Protein AF-A0A0G2E8X7-F1 (afdb_monomer)

Solvent-accessible surface area (backbone atoms only — not comparable to full-atom values): 10748 Å² total; per-residue (Å²): 116,80,69,77,74,59,53,65,49,86,78,69,97,71,84,65,82,88,68,75,84,67,98,82,72,45,88,93,61,65,60,67,84,44,74,62,44,29,58,58,71,69,53,85,80,76,94,78,84,87,84,87,70,62,80,92,50,40,68,64,52,50,54,51,44,71,68,69,61,64,83,82,82,82,82,90,80,92,76,56,73,65,54,51,75,37,68,68,50,21,62,67,33,40,72,66,46,78,45,79,49,69,53,77,69,52,87,91,74,41,65,34,40,37,34,48,78,40,32,45,35,40,39,28,42,57,73,56,42,66,71,67,71,65,87,60,44,76,54,75,70,31,78,59,93,84,65,74,66,37,34,40,30,67,62,76,56,77,77,79,80,81,82,128

Sequence (164 aa):
MLDIVNESVPSPKCYFTHAMLGEHMSDKHPPTKKKPFNTILAQPFSHTADLMLPDEVYEVIRQELDVAAGKFHYARVYLSLGEIIDGDFFNHYIKTGNVLMISEGRRGIDNVFSLREGVLRLELDRATYEKCGLVGNPIPHGGRKHTKERFGMQPLFPHTSTAD

Organism: NCBI:txid420778

Nearest PDB structures (foldseek):
  2fm8-assembly1_A  TM=2.198E-01  e=1.365E+00  Salmonella enterica subsp. enterica serovar Typhimurium

Structure (mmCIF, N/CA/C/O backbone):
data_AF-A0A0G2E8X7-F1
#
_entry.id   AF-A0A0G2E8X7-F1
#
loop_
_atom_site.group_PDB
_atom_site.id
_atom_site.type_symbol
_atom_site.label_atom_id
_atom_site.label_alt_id
_atom_site.label_comp_id
_atom_site.label_asym_id
_atom_site.label_entity_id
_atom_site.label_seq_id
_atom_site.pdbx_PDB_ins_code
_atom_site.Cartn_x
_atom_site.Cartn_y
_atom_site.Cartn_z
_atom_site.occupancy
_atom_site.B_iso_or_equiv
_atom_site.auth_seq_id
_atom_site.auth_comp_id
_atom_site.auth_asym_id
_atom_site.auth_atom_id
_atom_site.pdbx_PDB_model_num
ATOM 1 N N . MET A 1 1 ? 7.957 7.387 20.188 1.00 36.66 1 MET A N 1
ATOM 2 C CA . MET A 1 1 ? 7.704 7.915 18.829 1.00 36.66 1 MET A CA 1
ATOM 3 C C . MET A 1 1 ? 7.228 6.721 18.010 1.00 36.66 1 MET A C 1
ATOM 5 O O . MET A 1 1 ? 7.748 5.645 18.256 1.00 36.66 1 MET A O 1
ATOM 9 N N . LEU A 1 2 ? 6.187 6.833 17.171 1.00 43.28 2 LEU A N 1
ATOM 10 C CA . LEU A 1 2 ? 5.922 5.757 16.203 1.00 43.28 2 LEU A CA 1
ATOM 11 C C . LEU A 1 2 ? 6.945 5.989 15.107 1.00 43.28 2 LEU A C 1
ATOM 13 O O . LEU A 1 2 ? 6.721 6.828 14.241 1.00 43.28 2 LEU A O 1
ATOM 17 N N . ASP A 1 3 ? 8.104 5.354 15.231 1.00 44.56 3 ASP A N 1
ATOM 18 C CA . ASP A 1 3 ? 9.197 5.481 14.271 1.00 44.56 3 ASP A CA 1
ATOM 19 C C . ASP A 1 3 ? 8.876 4.671 13.016 1.00 44.56 3 ASP A C 1
ATOM 21 O O . ASP A 1 3 ? 9.660 3.825 12.620 1.00 44.56 3 ASP A O 1
ATOM 25 N N . ILE A 1 4 ? 7.714 4.867 12.386 1.00 50.84 4 ILE A N 1
ATOM 26 C CA . ILE A 1 4 ? 7.430 4.186 11.122 1.00 50.84 4 ILE A CA 1
ATOM 27 C C . ILE A 1 4 ? 8.461 4.676 10.107 1.00 50.84 4 ILE A C 1
ATOM 29 O O . ILE A 1 4 ? 8.407 5.811 9.651 1.00 50.84 4 ILE A O 1
ATOM 33 N N . VAL A 1 5 ? 9.434 3.797 9.865 1.00 47.97 5 VAL A N 1
ATOM 34 C CA . VAL A 1 5 ? 10.571 3.891 8.951 1.00 47.97 5 VAL A CA 1
ATOM 35 C C . VAL A 1 5 ? 11.104 5.316 8.784 1.00 47.97 5 VAL A C 1
ATOM 37 O O . VAL A 1 5 ? 10.795 6.009 7.820 1.00 47.97 5 VAL A O 1
ATOM 40 N N . ASN A 1 6 ? 12.002 5.731 9.678 1.00 46.12 6 ASN A N 1
ATOM 41 C CA . ASN A 1 6 ? 13.020 6.684 9.258 1.00 46.12 6 ASN A CA 1
ATOM 42 C C . ASN A 1 6 ? 14.055 5.882 8.458 1.00 46.12 6 ASN A C 1
ATOM 44 O O . ASN A 1 6 ? 14.794 5.086 9.039 1.00 46.12 6 ASN A O 1
ATOM 48 N N . GLU A 1 7 ? 14.078 6.049 7.131 1.00 49.62 7 GLU A N 1
ATOM 49 C CA . GLU A 1 7 ? 14.966 5.293 6.231 1.00 49.62 7 GLU A CA 1
ATOM 50 C C . GLU A 1 7 ? 16.451 5.462 6.594 1.00 49.62 7 GLU A C 1
ATOM 52 O O . GLU A 1 7 ? 17.262 4.673 6.126 1.00 49.62 7 GLU A O 1
ATOM 57 N N . SER A 1 8 ? 16.791 6.431 7.463 1.00 46.72 8 SER A N 1
ATOM 58 C CA . SER A 1 8 ? 18.140 6.794 7.916 1.00 46.72 8 SER A CA 1
ATOM 59 C C . SER A 1 8 ? 18.770 5.933 9.038 1.00 46.72 8 SER A C 1
ATOM 61 O O . SER A 1 8 ? 19.961 6.090 9.302 1.00 46.72 8 SER A O 1
ATOM 63 N N . VAL A 1 9 ? 18.033 5.015 9.686 1.00 49.62 9 VAL A N 1
ATOM 64 C CA . VAL A 1 9 ? 18.478 4.272 10.897 1.00 49.62 9 VAL A CA 1
ATOM 65 C C . VAL A 1 9 ? 18.185 2.763 10.760 1.00 49.62 9 VAL A C 1
ATOM 67 O O . VAL A 1 9 ? 17.240 2.400 10.057 1.00 49.62 9 VAL A O 1
ATOM 70 N N . PRO A 1 10 ? 18.942 1.836 11.402 1.00 52.31 10 PRO A N 1
ATOM 71 C CA . PRO A 1 10 ? 18.571 0.421 11.432 1.00 52.31 10 PRO A CA 1
ATOM 72 C C . PRO A 1 10 ? 17.130 0.236 11.921 1.00 52.31 10 PRO A C 1
ATOM 74 O O . PRO A 1 10 ? 16.801 0.622 13.040 1.00 52.31 10 PRO A O 1
ATOM 77 N N . SER A 1 11 ? 16.278 -0.363 11.086 1.00 55.28 11 SER A N 1
ATOM 78 C CA . SER A 1 11 ? 14.872 -0.591 11.421 1.00 55.28 11 SER A CA 1
ATOM 79 C C . SER A 1 11 ? 14.763 -1.521 12.642 1.00 55.28 11 SER A C 1
ATOM 81 O O . SER A 1 11 ? 15.231 -2.666 12.558 1.00 55.28 11 SER A O 1
ATOM 83 N N . PRO A 1 12 ? 14.178 -1.089 13.774 1.00 62.09 12 PRO A N 1
ATOM 84 C CA . PRO A 1 12 ? 13.892 -1.990 14.882 1.00 62.09 12 PRO A CA 1
ATOM 85 C C . PRO A 1 12 ? 12.947 -3.106 14.424 1.00 62.09 12 PRO A C 1
ATOM 87 O O . PRO A 1 12 ? 12.140 -2.936 13.513 1.00 62.09 12 PRO A O 1
ATOM 90 N N . LYS A 1 13 ? 13.052 -4.273 15.068 1.00 66.88 13 LYS A N 1
ATOM 91 C CA . LYS A 1 13 ? 12.216 -5.443 14.744 1.00 66.88 13 LYS A CA 1
ATOM 92 C C . LYS A 1 13 ? 10.739 -5.236 15.096 1.00 66.88 13 LYS A C 1
ATOM 94 O O . LYS A 1 13 ? 9.892 -5.952 14.579 1.00 66.88 13 LYS A O 1
ATOM 99 N N . CYS A 1 14 ? 10.449 -4.297 15.995 1.00 71.44 14 CYS A N 1
ATOM 100 C CA . CYS A 1 14 ? 9.108 -3.975 16.455 1.00 71.44 14 CYS A CA 1
ATOM 101 C C . CYS A 1 14 ? 9.016 -2.474 16.742 1.00 71.44 14 CYS A C 1
ATOM 103 O O . CYS A 1 14 ? 9.893 -1.909 17.401 1.00 71.44 14 CYS A O 1
ATOM 105 N N . TYR A 1 15 ? 7.946 -1.853 16.256 1.00 74.62 15 TYR A N 1
ATOM 106 C CA . TYR A 1 15 ? 7.579 -0.484 16.584 1.00 74.62 15 TYR A CA 1
ATOM 107 C C . TYR A 1 15 ? 6.416 -0.527 17.564 1.00 74.62 15 TYR A C 1
ATOM 109 O O . TYR A 1 15 ? 5.385 -1.130 17.281 1.00 74.62 15 TYR A O 1
ATOM 117 N N . PHE A 1 16 ? 6.575 0.125 18.710 1.00 79.94 16 PHE A N 1
ATOM 118 C CA . PHE A 1 16 ? 5.544 0.179 19.736 1.00 79.94 16 PHE A CA 1
ATOM 119 C C . PHE A 1 16 ? 5.123 1.620 19.980 1.00 79.94 16 PHE A C 1
ATOM 121 O O . PHE A 1 16 ? 5.950 2.538 19.991 1.00 79.94 16 PHE A O 1
ATOM 128 N N . THR A 1 17 ? 3.836 1.839 20.234 1.00 75.62 17 THR A N 1
ATOM 129 C CA . THR A 1 17 ? 3.403 3.075 20.873 1.00 75.62 17 THR A CA 1
ATOM 130 C C . THR A 1 17 ? 2.209 2.884 21.759 1.00 75.62 17 THR A C 1
ATOM 132 O O . THR A 1 17 ? 1.230 2.237 21.417 1.00 75.62 17 THR A O 1
ATOM 135 N N . HIS A 1 18 ? 2.326 3.557 22.889 1.00 82.69 18 HIS A N 1
ATOM 136 C CA . HIS A 1 18 ? 1.289 3.741 23.863 1.00 82.69 18 HIS A CA 1
ATOM 137 C C . HIS A 1 18 ? 0.653 5.120 23.660 1.00 82.69 18 HIS A C 1
ATOM 139 O O . HIS A 1 18 ? 1.359 6.130 23.558 1.00 82.69 18 HIS A O 1
ATOM 145 N N . ALA A 1 19 ? -0.672 5.168 23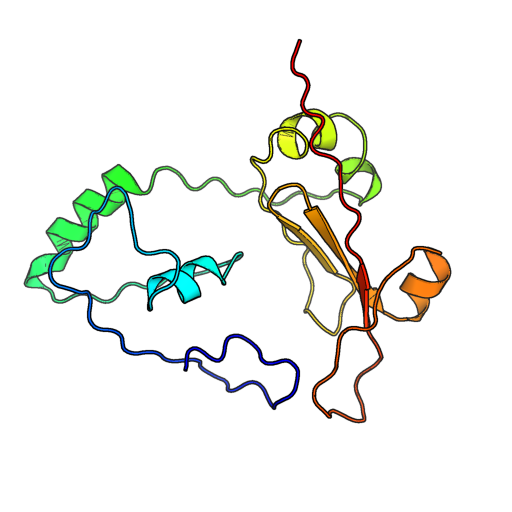.590 1.00 78.56 19 ALA A N 1
ATOM 146 C CA . ALA A 1 19 ? -1.434 6.404 23.513 1.00 78.56 19 ALA A CA 1
ATOM 147 C C . ALA A 1 19 ? -2.703 6.270 24.355 1.00 78.56 19 ALA A C 1
ATOM 149 O O . ALA A 1 19 ? -3.354 5.232 24.322 1.00 78.56 19 ALA A O 1
ATOM 150 N N . MET A 1 20 ? -3.051 7.337 25.074 1.00 78.69 20 MET A N 1
ATOM 151 C CA . MET A 1 20 ? -4.342 7.457 25.745 1.00 78.69 20 MET A CA 1
ATOM 152 C C . MET A 1 20 ? -5.311 8.186 24.816 1.00 78.69 20 MET A C 1
ATOM 154 O O . MET A 1 20 ? -4.973 9.240 24.266 1.00 78.69 20 MET A O 1
ATOM 158 N N . LEU A 1 21 ? -6.502 7.623 24.630 1.00 75.69 21 LEU A N 1
ATOM 159 C CA . LEU A 1 21 ? -7.595 8.302 23.940 1.00 75.69 21 LEU A CA 1
ATOM 160 C C . LEU A 1 21 ? -8.095 9.449 24.833 1.00 75.69 21 LEU A C 1
ATOM 162 O O . LEU A 1 21 ? -8.240 9.288 26.040 1.00 75.69 21 LEU A O 1
ATOM 166 N N . GLY A 1 22 ? -8.288 10.631 24.247 1.00 71.88 22 GLY A N 1
ATOM 167 C CA . GLY A 1 22 ? -8.824 11.788 24.969 1.00 71.88 22 GLY A CA 1
ATOM 168 C C . GLY A 1 22 ? -10.321 11.641 25.255 1.00 71.88 22 GLY A C 1
ATOM 169 O O . GLY A 1 22 ? -11.012 10.916 24.548 1.00 71.88 22 GLY A O 1
ATOM 170 N N . GLU A 1 23 ? -10.824 12.382 26.245 1.00 66.56 23 GLU A N 1
ATOM 171 C CA . GLU A 1 23 ? -12.205 12.269 26.756 1.00 66.56 23 GLU A CA 1
ATOM 172 C C . GLU A 1 23 ? -13.308 12.583 25.729 1.00 66.56 23 GLU A C 1
ATOM 174 O O . GLU A 1 23 ? -14.433 12.124 25.878 1.00 66.56 23 GLU A O 1
ATOM 179 N N . HIS A 1 24 ? -13.002 13.347 24.675 1.00 61.75 24 HIS A N 1
ATOM 180 C CA . HIS A 1 24 ? -13.981 13.808 23.683 1.00 61.75 24 HIS A CA 1
ATOM 181 C C . HIS A 1 24 ? -13.542 13.434 22.262 1.00 61.75 24 HIS A C 1
ATOM 183 O O . HIS A 1 24 ? -13.176 14.288 21.452 1.00 61.75 24 HIS A O 1
ATOM 189 N N . MET A 1 25 ? -13.533 12.135 21.970 1.00 65.44 25 MET A N 1
ATOM 190 C CA . MET A 1 25 ? -13.325 11.619 20.617 1.00 65.44 25 MET A CA 1
ATOM 191 C C . MET A 1 25 ? -14.682 11.518 19.916 1.00 65.44 25 MET A C 1
ATOM 193 O O . MET A 1 25 ? -15.558 10.782 20.357 1.00 65.44 25 MET A O 1
ATOM 197 N N . SER A 1 26 ? -14.862 12.269 18.830 1.00 68.25 26 SER A N 1
ATOM 198 C CA . SER A 1 26 ? -16.013 12.077 17.946 1.00 68.25 26 SER A CA 1
ATOM 199 C C . SER A 1 26 ? -15.717 10.916 17.006 1.00 68.25 26 SER A C 1
ATOM 201 O O . SER A 1 26 ? -14.777 11.003 16.217 1.00 68.25 26 SER A O 1
ATOM 203 N N . ASP A 1 27 ? -16.535 9.867 17.063 1.00 69.31 27 ASP A N 1
ATOM 204 C CA . ASP A 1 27 ? -16.464 8.716 16.151 1.00 69.31 27 ASP A CA 1
ATOM 205 C C . ASP A 1 27 ? -16.534 9.149 14.673 1.00 69.31 27 ASP A C 1
ATOM 207 O O . ASP A 1 27 ? -15.781 8.689 13.820 1.00 69.31 27 ASP A O 1
ATOM 211 N N . LYS A 1 28 ? -17.350 10.167 14.376 1.00 74.00 28 LYS A N 1
ATOM 212 C CA . LYS A 1 28 ? -17.526 10.687 13.010 1.00 74.00 28 LYS A CA 1
ATOM 213 C C . LYS A 1 28 ? -16.336 11.502 12.501 1.00 74.00 28 LYS A C 1
ATOM 215 O O . LYS A 1 28 ? -16.175 11.664 11.293 1.00 74.00 28 LYS A O 1
ATOM 220 N N . HIS A 1 29 ? -15.525 12.052 13.404 1.00 74.12 29 HIS A N 1
ATOM 221 C CA . HIS A 1 29 ? -14.413 12.942 13.069 1.00 74.12 29 HIS A CA 1
ATOM 222 C C . HIS A 1 29 ? -13.182 12.621 13.929 1.00 74.12 29 HIS A C 1
ATOM 224 O O . HIS A 1 29 ? -12.820 13.410 14.812 1.00 74.12 29 HIS A O 1
ATOM 230 N N . PRO A 1 30 ? -12.522 11.474 13.680 1.00 77.00 30 PRO A N 1
ATOM 231 C CA . PRO A 1 30 ? -11.328 11.100 14.418 1.00 77.00 30 PRO A CA 1
ATOM 232 C C . PRO A 1 30 ? -10.191 12.116 14.176 1.00 77.00 30 PRO A C 1
ATOM 234 O O . PRO A 1 30 ? -10.030 12.628 13.062 1.00 77.00 30 PRO A O 1
ATOM 237 N N . PRO A 1 31 ? -9.359 12.427 15.188 1.00 81.69 31 PRO A N 1
ATOM 238 C CA . PRO A 1 31 ? -8.254 13.371 15.035 1.00 81.69 31 PRO A CA 1
ATOM 239 C C . PRO A 1 31 ? -7.217 12.881 14.019 1.00 81.69 31 PRO A C 1
ATOM 241 O O . PRO A 1 31 ? -6.523 11.914 14.272 1.00 81.69 31 PRO A O 1
ATOM 244 N N . THR A 1 32 ? -6.985 13.586 12.916 1.00 82.56 32 THR A N 1
ATOM 245 C CA . THR A 1 32 ? -6.016 13.125 11.896 1.00 82.56 32 THR A CA 1
ATOM 246 C C . THR A 1 32 ? -4.553 13.397 12.249 1.00 82.56 32 THR A C 1
ATOM 248 O O . THR A 1 32 ? -3.652 12.734 11.747 1.00 82.56 32 THR A O 1
ATOM 251 N N . LYS A 1 33 ? -4.289 14.375 13.125 1.00 82.25 33 LYS A N 1
ATOM 252 C CA . LYS A 1 33 ? -2.924 14.843 13.442 1.00 82.25 33 LYS A CA 1
ATOM 253 C C . LYS A 1 33 ? -2.353 14.272 14.739 1.00 82.25 33 LYS A C 1
ATOM 255 O O . LYS A 1 33 ? -1.136 14.284 14.924 1.00 82.25 33 LYS A O 1
ATOM 260 N N . LYS A 1 34 ? -3.210 13.794 15.646 1.00 80.94 34 LYS A N 1
ATOM 261 C CA . LYS A 1 34 ? -2.809 13.309 16.975 1.00 80.94 34 LYS A CA 1
ATOM 262 C C . LYS A 1 34 ? -2.590 11.798 16.968 1.00 80.94 34 LYS A C 1
ATOM 264 O O . LYS A 1 34 ? -3.143 11.079 16.142 1.00 80.94 34 LYS A O 1
ATOM 269 N N . LYS A 1 35 ? -1.776 11.313 17.905 1.00 78.31 35 LYS A N 1
ATOM 270 C CA . LYS A 1 35 ? -1.617 9.874 18.143 1.00 78.31 35 LYS A CA 1
ATOM 271 C C . LYS A 1 35 ? -2.855 9.310 18.856 1.00 78.31 35 LYS A C 1
ATOM 273 O O . LYS A 1 35 ? -3.452 10.047 19.640 1.00 78.31 35 LYS A O 1
ATOM 278 N N . PRO A 1 36 ? -3.217 8.038 18.616 1.00 82.44 36 PRO A N 1
ATOM 279 C CA . PRO A 1 36 ? -2.564 7.087 17.700 1.00 82.44 36 PRO A CA 1
ATOM 280 C C . PRO A 1 36 ? -2.994 7.235 16.226 1.00 82.44 36 PRO A C 1
ATOM 282 O O . PRO A 1 36 ? -2.335 6.696 15.343 1.00 82.44 36 PRO A O 1
ATOM 285 N N . PHE A 1 37 ? -4.045 8.008 15.952 1.00 83.12 37 PHE A N 1
ATOM 286 C CA . PHE A 1 37 ? -4.693 8.117 14.642 1.00 83.12 37 PHE A CA 1
ATOM 287 C C . PHE A 1 37 ? -3.762 8.488 13.488 1.00 83.12 37 PHE A C 1
ATOM 289 O O . PHE A 1 37 ? -3.760 7.793 12.481 1.00 83.12 37 PHE A O 1
ATOM 296 N N . ASN A 1 38 ? -2.934 9.531 13.630 1.00 82.88 38 ASN A N 1
ATOM 297 C CA . ASN A 1 38 ? -2.008 9.938 12.562 1.00 82.88 38 ASN A CA 1
ATOM 298 C C . ASN A 1 38 ? -1.102 8.776 12.133 1.00 82.88 38 ASN A C 1
ATOM 300 O O . ASN A 1 38 ? -0.860 8.558 10.954 1.00 82.88 38 ASN A O 1
ATOM 304 N N . THR A 1 39 ? -0.644 7.967 13.086 1.00 81.56 39 THR A N 1
ATOM 305 C CA . THR A 1 39 ? 0.182 6.811 12.751 1.00 81.56 39 THR A CA 1
ATOM 306 C C . THR A 1 39 ? -0.597 5.750 11.999 1.00 81.56 39 THR A C 1
ATOM 308 O O . THR A 1 39 ? -0.098 5.256 10.995 1.00 81.56 39 THR A O 1
ATOM 311 N N . ILE A 1 40 ? -1.798 5.409 12.460 1.00 84.00 40 ILE A N 1
ATOM 312 C CA . ILE A 1 40 ? -2.633 4.424 11.769 1.00 84.00 40 ILE A CA 1
ATOM 313 C C . ILE A 1 40 ? -2.893 4.899 10.329 1.00 84.00 40 ILE A C 1
ATOM 315 O O . ILE A 1 40 ? -2.691 4.141 9.388 1.00 84.00 40 ILE A O 1
ATOM 319 N N . LEU A 1 41 ? -3.212 6.184 10.144 1.00 83.12 41 LEU A N 1
ATOM 320 C CA . LEU A 1 41 ? -3.418 6.808 8.829 1.00 83.12 41 LEU A CA 1
ATOM 321 C C . LEU A 1 41 ? -2.146 6.861 7.962 1.00 83.12 41 LEU A C 1
ATOM 323 O O . LEU A 1 41 ? -2.222 6.845 6.731 1.00 83.12 41 LEU A O 1
ATOM 327 N N . ALA A 1 42 ? -0.970 6.925 8.586 1.00 82.62 42 ALA A N 1
ATOM 328 C CA . ALA A 1 42 ? 0.315 6.899 7.896 1.00 82.62 42 ALA A CA 1
ATOM 329 C C . ALA A 1 42 ? 0.697 5.498 7.387 1.00 82.62 42 ALA A C 1
ATOM 331 O O . ALA A 1 42 ? 1.627 5.393 6.586 1.00 82.62 42 ALA A O 1
ATOM 332 N N . GLN A 1 43 ? -0.004 4.437 7.808 1.00 83.81 43 GLN A N 1
ATOM 333 C CA . GLN A 1 43 ? 0.216 3.066 7.352 1.00 83.81 43 GLN A CA 1
ATOM 334 C C . GLN A 1 43 ? -0.817 2.675 6.278 1.00 83.81 43 GLN A C 1
ATOM 336 O O . GLN A 1 43 ? -1.904 2.211 6.609 1.00 83.81 43 GLN A O 1
ATOM 341 N N . PRO A 1 44 ? -0.499 2.832 4.978 1.00 82.69 44 PRO A N 1
ATOM 342 C CA . PRO A 1 44 ? -1.460 2.567 3.909 1.00 82.69 44 PRO A CA 1
ATOM 343 C C . PRO A 1 44 ? -1.826 1.097 3.745 1.00 82.69 44 PRO A C 1
ATOM 345 O O . PRO A 1 44 ? -2.967 0.787 3.434 1.00 82.69 44 PRO A O 1
ATOM 348 N N . PHE A 1 45 ? -0.858 0.197 3.908 1.00 84.94 45 PHE A N 1
ATOM 349 C CA . PHE A 1 45 ? -1.037 -1.225 3.644 1.00 84.94 45 PHE A CA 1
ATOM 350 C C . PHE A 1 45 ? -0.813 -2.008 4.933 1.00 84.94 45 PHE A C 1
ATOM 352 O O . PHE A 1 45 ? 0.266 -1.940 5.523 1.00 84.94 45 PHE A O 1
ATOM 359 N N . SER A 1 46 ? -1.825 -2.773 5.334 1.00 83.94 46 SER A N 1
ATOM 360 C CA . SER A 1 46 ? -1.787 -3.667 6.491 1.00 83.94 46 SER A CA 1
ATOM 361 C C . SER A 1 46 ? -2.277 -5.037 6.050 1.00 83.94 46 SER A C 1
ATOM 363 O O . SER A 1 46 ? -3.370 -5.151 5.508 1.00 83.94 46 SER A O 1
ATOM 365 N N . HIS A 1 47 ? -1.460 -6.069 6.255 1.00 81.44 47 HIS A N 1
ATOM 366 C CA . HIS A 1 47 ? -1.856 -7.447 5.953 1.00 81.44 47 HIS A CA 1
ATOM 367 C C . HIS A 1 47 ? -2.639 -8.073 7.112 1.00 81.44 47 HIS A C 1
ATOM 369 O O . HIS A 1 47 ? -3.657 -8.721 6.900 1.00 81.44 47 HIS A O 1
ATOM 375 N N . THR A 1 48 ? -2.165 -7.860 8.340 1.00 83.62 48 THR A N 1
ATOM 376 C CA . THR A 1 48 ? -2.756 -8.420 9.558 1.00 83.62 48 THR A CA 1
ATOM 377 C C . THR A 1 48 ? -2.901 -7.314 10.592 1.00 83.62 48 THR A C 1
ATOM 379 O O . THR A 1 48 ? -1.993 -6.495 10.750 1.00 83.62 48 THR A O 1
ATOM 382 N N . ALA A 1 49 ? -4.034 -7.303 11.287 1.00 85.81 49 ALA A N 1
ATOM 383 C CA . ALA A 1 49 ? -4.281 -6.460 12.444 1.00 85.81 49 ALA A CA 1
ATOM 384 C C . ALA A 1 49 ? -4.888 -7.330 13.544 1.00 85.81 49 ALA A C 1
ATOM 386 O O . ALA A 1 49 ? -5.966 -7.892 13.360 1.00 85.81 49 ALA A O 1
ATOM 387 N N . ASP A 1 50 ? -4.187 -7.425 14.670 1.00 88.44 50 ASP A N 1
ATOM 388 C CA . ASP A 1 50 ? -4.646 -8.163 15.840 1.00 88.44 50 ASP A CA 1
ATOM 389 C C . ASP A 1 50 ? -5.123 -7.169 16.899 1.00 88.44 50 ASP A C 1
ATOM 391 O O . ASP A 1 50 ? -4.441 -6.185 17.201 1.00 88.44 50 ASP A O 1
ATOM 395 N N . LEU A 1 51 ? -6.301 -7.426 17.463 1.00 89.06 51 LEU A N 1
ATOM 396 C CA . LEU A 1 51 ? -6.903 -6.602 18.503 1.00 89.06 51 LEU A CA 1
ATOM 397 C C . LEU A 1 51 ? -7.012 -7.421 19.789 1.00 89.06 51 LEU A C 1
ATOM 399 O O . LEU A 1 51 ? -7.694 -8.442 19.827 1.00 89.06 51 LEU A O 1
ATOM 403 N N . MET A 1 52 ? -6.338 -6.963 20.843 1.00 91.00 52 MET A N 1
ATOM 404 C CA . MET A 1 52 ? -6.430 -7.550 22.180 1.00 91.00 52 MET A CA 1
ATOM 405 C C . MET A 1 52 ? -7.329 -6.678 23.049 1.00 91.00 52 MET A C 1
ATOM 407 O O . MET A 1 52 ? -7.132 -5.464 23.118 1.00 91.00 52 MET A O 1
ATOM 411 N N . LEU A 1 53 ? -8.303 -7.298 23.708 1.00 91.94 53 LEU A N 1
ATOM 412 C CA . LEU A 1 53 ? -9.326 -6.624 24.502 1.00 91.94 53 LEU A CA 1
ATOM 413 C C . LEU A 1 53 ? -9.467 -7.312 25.863 1.00 91.94 53 LEU A C 1
ATOM 415 O O . LEU A 1 53 ? -9.232 -8.518 25.943 1.00 91.94 53 LEU A O 1
ATOM 419 N N . PRO A 1 54 ? -9.867 -6.579 26.914 1.00 95.00 54 PRO A N 1
ATOM 420 C CA . PRO A 1 54 ? -10.384 -7.186 28.136 1.00 95.00 54 PRO A CA 1
ATOM 421 C C . PRO A 1 54 ? -11.636 -8.030 27.858 1.00 95.00 54 PRO A C 1
ATOM 423 O O . PRO A 1 54 ? -12.453 -7.671 27.000 1.00 95.00 54 PRO A O 1
ATOM 426 N N . ASP A 1 55 ? -11.803 -9.119 28.608 1.00 94.75 55 ASP A N 1
ATOM 427 C CA . ASP A 1 55 ? -12.898 -10.079 28.423 1.00 94.75 55 ASP A CA 1
ATOM 428 C C . ASP A 1 55 ? -14.277 -9.414 28.561 1.00 94.75 55 ASP A C 1
ATOM 430 O O . ASP A 1 55 ? -15.224 -9.776 27.864 1.00 94.75 55 ASP A O 1
ATOM 434 N N . GLU A 1 56 ? -14.388 -8.387 29.406 1.00 95.94 56 GLU A N 1
ATOM 435 C CA . GLU A 1 56 ? -15.649 -7.707 29.706 1.00 95.94 56 GLU A CA 1
ATOM 436 C C . GLU A 1 56 ? -16.219 -6.937 28.507 1.00 95.94 56 GLU A C 1
ATOM 438 O O . GLU A 1 56 ? -17.428 -6.721 28.429 1.00 95.94 56 GLU A O 1
ATOM 443 N N . VAL A 1 57 ? -15.361 -6.507 27.577 1.00 93.94 57 VAL A N 1
ATOM 444 C CA . VAL A 1 57 ? -15.751 -5.682 26.419 1.00 93.94 57 VAL A CA 1
ATOM 445 C C . VAL A 1 57 ? -15.665 -6.433 25.092 1.00 93.94 57 VAL A C 1
ATOM 447 O O . VAL A 1 57 ? -16.091 -5.902 24.065 1.00 93.94 57 VAL A O 1
ATOM 450 N N . TYR A 1 58 ? -15.135 -7.659 25.101 1.00 93.38 58 TYR A N 1
ATOM 451 C CA . TYR A 1 58 ? -14.865 -8.435 23.894 1.00 93.38 58 TYR A CA 1
ATOM 452 C C . TYR A 1 58 ? -16.120 -8.643 23.038 1.00 93.38 58 TYR A C 1
ATOM 454 O O . TYR A 1 58 ? -16.124 -8.284 21.862 1.00 93.38 58 TYR A O 1
ATOM 462 N N . GLU A 1 59 ? -17.199 -9.169 23.624 1.00 93.12 59 GLU A N 1
ATOM 463 C CA . GLU A 1 59 ? -18.414 -9.504 22.868 1.00 93.12 59 GLU A CA 1
ATOM 464 C C . GLU A 1 59 ? -19.106 -8.266 22.289 1.00 93.12 59 GLU A C 1
ATOM 466 O O . GLU A 1 59 ? -19.583 -8.299 21.156 1.00 93.12 59 GLU A O 1
ATOM 471 N N . VAL A 1 60 ? -19.107 -7.152 23.028 1.00 92.44 60 VAL A N 1
ATOM 472 C CA . VAL A 1 60 ? -19.704 -5.890 22.564 1.00 92.44 60 VAL A CA 1
ATOM 473 C C . VAL A 1 60 ? -18.935 -5.350 21.359 1.00 92.44 60 VAL A C 1
ATOM 475 O O . VAL A 1 60 ? -19.531 -5.022 20.337 1.00 92.44 60 VAL A O 1
ATOM 478 N N . ILE A 1 61 ? -17.603 -5.301 21.445 1.00 90.56 61 ILE A N 1
ATOM 479 C CA . ILE A 1 61 ? -16.766 -4.794 20.351 1.00 90.56 61 ILE A CA 1
ATOM 480 C C . ILE A 1 61 ? -16.823 -5.731 19.143 1.00 90.56 61 ILE A C 1
ATOM 482 O O . ILE A 1 61 ? -16.879 -5.260 18.011 1.00 90.56 61 ILE A O 1
ATOM 486 N N . ARG A 1 62 ? -16.838 -7.050 19.359 1.00 89.19 62 ARG A N 1
ATOM 487 C CA . ARG A 1 62 ? -16.946 -8.036 18.280 1.00 89.19 62 ARG A CA 1
ATOM 488 C C . ARG A 1 62 ? -18.223 -7.846 17.463 1.00 89.19 62 ARG A C 1
ATOM 490 O O . ARG A 1 62 ? -18.146 -7.830 16.240 1.00 89.19 62 ARG A O 1
ATOM 497 N N . GLN A 1 63 ? -19.366 -7.664 18.122 1.00 89.88 63 GLN A N 1
ATOM 498 C CA . GLN A 1 63 ? -20.644 -7.443 17.439 1.00 89.88 63 GLN A CA 1
ATOM 499 C C . GLN A 1 63 ? -20.632 -6.154 16.610 1.00 89.88 63 GLN A C 1
ATOM 501 O O . GLN A 1 63 ? -21.045 -6.170 15.452 1.00 89.88 63 GLN A O 1
ATOM 506 N N . GLU A 1 64 ? -20.107 -5.061 17.166 1.00 87.81 64 GLU A N 1
ATOM 507 C CA . GLU A 1 64 ? -19.958 -3.797 16.437 1.00 87.81 64 GLU A CA 1
ATOM 508 C C . GLU A 1 64 ? -19.013 -3.937 15.237 1.00 87.81 64 GLU A C 1
ATOM 510 O O . GLU A 1 64 ? -19.317 -3.454 14.148 1.00 87.81 64 GLU A O 1
ATOM 515 N N . LEU A 1 65 ? -17.890 -4.645 15.395 1.00 86.12 65 LEU A N 1
ATOM 516 C CA . LEU A 1 65 ? -16.962 -4.911 14.296 1.00 86.12 65 LEU A CA 1
ATOM 517 C C . LEU A 1 65 ? -17.604 -5.768 13.205 1.00 86.12 65 LEU A C 1
ATOM 519 O O . LEU A 1 65 ? -17.439 -5.448 12.033 1.00 86.12 65 LEU A O 1
ATOM 523 N N . ASP A 1 66 ? -18.365 -6.802 13.553 1.00 84.56 66 ASP A N 1
ATOM 524 C CA . ASP A 1 66 ? -19.049 -7.647 12.568 1.00 84.56 66 ASP A CA 1
ATOM 525 C C . ASP A 1 66 ? -20.087 -6.849 11.750 1.00 84.56 66 ASP A C 1
ATOM 527 O O . ASP A 1 66 ? -20.295 -7.128 10.566 1.00 84.56 66 ASP A O 1
ATOM 531 N N . VAL A 1 67 ? -20.704 -5.821 12.347 1.00 83.94 67 VAL A N 1
ATOM 532 C CA . VAL A 1 67 ? -21.635 -4.907 11.662 1.00 83.94 67 VAL A CA 1
ATOM 533 C C . VAL A 1 67 ? -20.892 -3.853 10.830 1.00 83.94 67 VAL A C 1
ATOM 535 O O . VAL A 1 67 ? -21.265 -3.598 9.683 1.00 83.94 67 VAL A O 1
ATOM 538 N N . ALA A 1 68 ? -19.851 -3.231 11.388 1.00 73.50 68 ALA A N 1
ATOM 539 C CA . ALA A 1 68 ? -19.187 -2.060 10.815 1.00 73.50 68 ALA A CA 1
ATOM 540 C C . ALA A 1 68 ? -18.063 -2.391 9.823 1.00 73.50 68 ALA A C 1
ATOM 542 O O . ALA A 1 68 ? -17.832 -1.624 8.889 1.00 73.50 68 ALA A O 1
ATOM 543 N N . ALA A 1 69 ? -17.355 -3.511 10.000 1.00 67.44 69 ALA A N 1
ATOM 544 C CA . ALA A 1 69 ? -16.173 -3.848 9.203 1.00 67.44 69 ALA A CA 1
ATOM 545 C C . ALA A 1 69 ? -16.488 -4.058 7.714 1.00 67.44 69 ALA A C 1
ATOM 547 O O . ALA A 1 69 ? -15.587 -3.991 6.876 1.00 67.44 69 ALA A O 1
ATOM 548 N N . GLY A 1 70 ? -17.758 -4.290 7.367 1.00 65.69 70 GLY A N 1
ATOM 549 C CA . GLY A 1 70 ? -18.156 -4.647 6.013 1.00 65.69 70 GLY A CA 1
ATOM 550 C C . GLY A 1 70 ? -17.402 -5.884 5.509 1.00 65.69 70 GLY A C 1
ATOM 551 O O . GLY A 1 70 ? -16.689 -6.573 6.238 1.00 65.69 70 GLY A O 1
ATOM 552 N N . LYS A 1 71 ? -17.548 -6.197 4.222 1.00 67.69 71 LYS A N 1
ATOM 553 C CA . LYS A 1 71 ? -16.665 -7.174 3.579 1.00 67.69 71 LYS A CA 1
ATOM 554 C C . LYS A 1 71 ? -15.465 -6.431 3.012 1.00 67.69 71 LYS A C 1
ATOM 556 O O . LYS A 1 71 ? -15.591 -5.717 2.021 1.00 67.69 71 LYS A O 1
ATOM 561 N N . PHE A 1 72 ? -14.296 -6.625 3.615 1.00 69.88 72 PHE A N 1
ATOM 562 C CA . PHE A 1 72 ? -13.046 -6.238 2.972 1.00 69.88 72 PHE A CA 1
ATOM 563 C C . PHE A 1 72 ? -12.848 -7.111 1.733 1.00 69.88 72 PHE A C 1
ATOM 565 O O . PHE A 1 72 ? -12.646 -8.323 1.825 1.00 69.88 72 PHE A O 1
ATOM 572 N N . HIS A 1 73 ? -12.938 -6.494 0.561 1.00 73.62 73 HIS A N 1
ATOM 573 C CA . HIS A 1 73 ? -12.668 -7.160 -0.702 1.00 73.62 73 HIS A CA 1
ATOM 574 C C . HIS A 1 73 ? -11.213 -6.913 -1.081 1.00 73.62 73 HIS A C 1
ATOM 576 O O . HIS A 1 73 ? -10.808 -5.779 -1.320 1.00 73.62 73 HIS A O 1
ATOM 582 N N . TYR A 1 74 ? -10.430 -7.984 -1.150 1.00 83.88 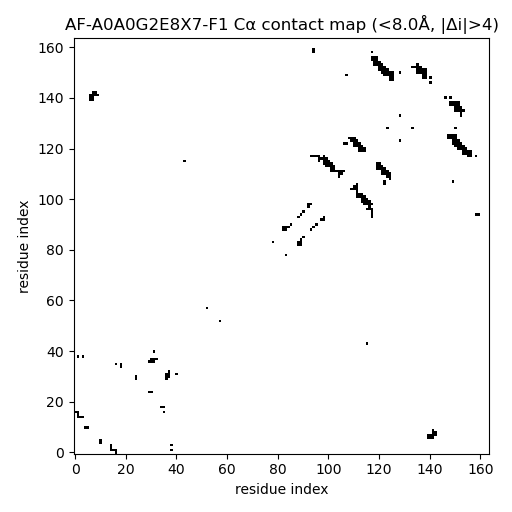74 TYR A N 1
ATOM 583 C CA . TYR A 1 74 ? -9.121 -7.962 -1.784 1.00 83.88 74 TYR A CA 1
ATOM 584 C C . TYR A 1 74 ? -9.123 -8.947 -2.948 1.00 83.88 74 TYR A C 1
ATOM 586 O O . TYR A 1 74 ? -9.819 -9.964 -2.928 1.00 83.88 74 TYR A O 1
ATOM 594 N N . ALA A 1 75 ? -8.339 -8.639 -3.972 1.00 85.50 75 ALA A N 1
ATOM 595 C CA . ALA A 1 75 ? -8.127 -9.515 -5.109 1.00 85.50 75 ALA A CA 1
ATOM 596 C C . ALA A 1 75 ? -6.639 -9.543 -5.439 1.00 85.50 75 ALA A C 1
ATOM 598 O O . ALA A 1 75 ? -5.955 -8.520 -5.374 1.00 85.50 75 ALA A O 1
ATOM 599 N N . ARG A 1 76 ? -6.142 -10.722 -5.812 1.00 90.56 76 ARG A N 1
ATOM 600 C CA . ARG A 1 76 ? -4.823 -10.867 -6.422 1.00 90.56 76 ARG A CA 1
ATOM 601 C C . ARG A 1 76 ? -5.016 -10.931 -7.928 1.00 90.56 76 ARG A C 1
ATOM 603 O O . ARG A 1 76 ? -5.782 -11.758 -8.412 1.00 90.56 76 ARG A O 1
ATOM 610 N N . VAL A 1 77 ? -4.318 -10.066 -8.649 1.00 89.38 77 VAL A N 1
ATOM 611 C CA . VAL A 1 77 ? -4.395 -9.965 -10.107 1.00 89.38 77 VAL A CA 1
ATOM 612 C C . VAL A 1 77 ? -3.001 -10.079 -10.710 1.00 89.38 77 VAL A C 1
ATOM 614 O O . VAL A 1 77 ? -2.011 -9.730 -10.066 1.00 89.38 77 VAL A O 1
ATOM 617 N N . TYR A 1 78 ? -2.931 -10.566 -11.945 1.00 91.19 78 TYR A N 1
ATOM 618 C CA . TYR A 1 78 ? -1.718 -10.558 -12.755 1.00 91.19 78 TYR A CA 1
ATOM 619 C C . TYR A 1 78 ? -1.909 -9.509 -13.843 1.00 91.19 78 TYR A C 1
ATOM 621 O O . TYR A 1 78 ? -2.644 -9.749 -14.794 1.00 91.19 78 TYR A O 1
ATOM 629 N N . LEU A 1 79 ? -1.300 -8.340 -13.654 1.00 88.38 79 LEU A N 1
ATOM 630 C CA . LEU A 1 79 ? -1.391 -7.203 -14.567 1.00 88.38 79 LEU A CA 1
ATOM 631 C C . LEU A 1 79 ? 0.002 -6.635 -14.819 1.00 88.38 79 LEU A C 1
ATOM 633 O O . LEU A 1 79 ? 0.834 -6.551 -13.911 1.00 88.38 79 LEU A O 1
ATOM 637 N N . SER A 1 80 ? 0.239 -6.217 -16.052 1.00 90.12 80 SER A N 1
ATOM 638 C CA . SER A 1 80 ? 1.364 -5.369 -16.415 1.00 90.12 80 SER A CA 1
ATOM 639 C C . SER A 1 80 ? 1.122 -3.924 -15.964 1.00 90.12 80 SER A C 1
ATOM 641 O O . SER A 1 80 ? -0.013 -3.481 -15.798 1.00 90.12 80 SER A O 1
ATOM 643 N N . LEU A 1 81 ? 2.198 -3.143 -15.811 1.00 88.38 81 LEU A N 1
ATOM 644 C CA . LEU A 1 81 ? 2.071 -1.708 -15.528 1.00 88.38 81 LEU A CA 1
ATOM 645 C C . LEU A 1 81 ? 1.312 -0.965 -16.639 1.00 88.38 81 LEU A C 1
ATOM 647 O O . LEU A 1 81 ? 0.598 -0.020 -16.330 1.00 88.38 81 LEU A O 1
ATOM 651 N N . GLY A 1 82 ? 1.429 -1.405 -17.898 1.00 88.56 82 GLY A N 1
ATOM 652 C CA . GLY A 1 82 ? 0.694 -0.832 -19.030 1.00 88.56 82 GLY A CA 1
ATOM 653 C C . GLY A 1 82 ? -0.822 -0.950 -18.864 1.00 88.56 82 GLY A C 1
ATOM 654 O O . GLY A 1 82 ? -1.532 0.032 -19.027 1.00 88.56 82 GLY A O 1
ATOM 655 N N . GLU A 1 83 ? -1.304 -2.119 -18.442 1.00 88.81 83 GLU A N 1
ATOM 656 C CA . GLU A 1 83 ? -2.733 -2.368 -18.188 1.00 88.81 83 GLU A CA 1
ATOM 657 C C . GLU A 1 83 ? -3.272 -1.616 -16.965 1.00 88.81 83 GLU A C 1
ATOM 659 O O . GLU A 1 83 ? -4.478 -1.441 -16.831 1.00 88.81 83 GLU A O 1
ATOM 664 N N . ILE A 1 84 ? -2.397 -1.185 -16.050 1.00 88.38 84 ILE A N 1
ATOM 665 C CA . ILE A 1 84 ? -2.791 -0.371 -14.894 1.00 88.38 84 ILE A CA 1
ATOM 666 C C . ILE A 1 84 ? -2.950 1.094 -15.308 1.00 88.38 84 ILE A C 1
ATOM 668 O O . ILE A 1 84 ? -3.877 1.758 -14.854 1.00 88.38 84 ILE A O 1
ATOM 672 N N . ILE A 1 85 ? -2.039 1.611 -16.136 1.00 86.88 85 ILE A N 1
ATOM 673 C CA . ILE A 1 85 ? -1.997 3.036 -16.505 1.00 86.88 85 ILE A CA 1
ATOM 674 C C . ILE A 1 85 ? -2.855 3.382 -17.725 1.00 86.88 85 ILE A C 1
ATOM 676 O O . ILE A 1 85 ? -3.054 4.564 -17.996 1.00 86.88 85 ILE A O 1
ATOM 680 N N . ASP A 1 86 ? -3.347 2.379 -18.449 1.00 83.81 86 ASP A N 1
ATOM 681 C CA . ASP A 1 86 ? -4.174 2.537 -19.643 1.00 83.81 86 ASP A CA 1
ATOM 682 C C . ASP A 1 86 ? -5.396 1.600 -19.607 1.00 83.81 86 ASP A C 1
ATOM 684 O O . ASP A 1 86 ? -5.458 0.639 -18.840 1.00 83.81 86 ASP A O 1
ATOM 688 N N . GLY A 1 87 ? -6.396 1.895 -20.432 1.00 81.94 87 GLY A N 1
ATOM 689 C CA . GLY A 1 87 ? -7.586 1.068 -20.604 1.00 81.94 87 GLY A CA 1
ATOM 690 C C . GLY A 1 87 ? -8.586 1.127 -19.445 1.00 81.94 87 GLY A C 1
ATOM 691 O O . GLY A 1 87 ? -8.748 2.139 -18.751 1.00 81.94 87 GLY A O 1
ATOM 692 N N . ASP A 1 88 ? -9.329 0.035 -19.274 1.00 85.56 88 ASP A N 1
ATOM 693 C CA . ASP A 1 88 ? -10.495 -0.003 -18.388 1.00 85.56 88 ASP A CA 1
ATOM 694 C C . ASP A 1 88 ? -10.123 0.129 -16.915 1.00 85.56 88 ASP A C 1
ATOM 696 O O . ASP A 1 88 ? -10.857 0.780 -16.167 1.00 85.56 88 ASP A O 1
ATOM 700 N N . PHE A 1 89 ? -8.979 -0.428 -16.499 1.00 86.31 89 PHE A N 1
ATOM 701 C CA . PHE A 1 89 ? -8.537 -0.350 -15.109 1.00 86.31 89 PHE A CA 1
ATOM 702 C C . PHE A 1 89 ? -8.296 1.104 -14.693 1.00 86.31 89 PHE A C 1
ATOM 704 O O . PHE A 1 89 ? -8.806 1.562 -13.666 1.00 86.31 89 PHE A O 1
ATOM 711 N N . PHE A 1 90 ? -7.577 1.855 -15.530 1.00 84.69 90 PHE A N 1
ATOM 712 C CA . PHE A 1 90 ? -7.304 3.266 -15.295 1.00 84.69 90 PHE A CA 1
ATOM 713 C C . PHE A 1 90 ? -8.597 4.087 -15.186 1.00 84.69 90 PHE A C 1
ATOM 715 O O . PHE A 1 90 ? -8.782 4.859 -14.240 1.00 84.69 90 PHE A O 1
ATOM 722 N N . ASN A 1 91 ? -9.525 3.888 -16.126 1.00 84.56 91 ASN A N 1
ATOM 723 C CA . ASN A 1 91 ? -10.767 4.656 -16.173 1.00 84.56 91 ASN A CA 1
ATOM 724 C C . ASN A 1 91 ? -11.722 4.332 -15.015 1.00 84.56 91 ASN A C 1
ATOM 726 O O . ASN A 1 91 ? -12.325 5.250 -14.463 1.00 84.56 91 ASN A O 1
ATOM 730 N N . HIS A 1 92 ? -11.842 3.062 -14.626 1.00 83.94 92 HIS A N 1
ATOM 731 C CA . HIS A 1 92 ? -12.807 2.646 -13.606 1.00 83.94 92 HIS A CA 1
ATOM 732 C C . HIS A 1 92 ? -12.281 2.769 -12.178 1.00 83.94 92 HIS A C 1
ATOM 734 O O . HIS A 1 92 ? -13.063 3.076 -11.279 1.00 83.94 92 HIS A O 1
ATOM 740 N N . TYR A 1 93 ? -10.985 2.540 -11.948 1.00 82.31 93 TYR A N 1
ATOM 741 C CA . TYR A 1 93 ? -10.432 2.435 -10.593 1.00 82.31 93 TYR A CA 1
ATOM 742 C C . TYR A 1 93 ? -9.489 3.580 -10.223 1.00 82.31 93 TYR A C 1
ATOM 744 O O . TYR A 1 93 ? -9.517 4.048 -9.085 1.00 82.31 93 TYR A O 1
ATOM 752 N N . ILE A 1 94 ? -8.669 4.064 -11.163 1.00 82.06 94 ILE A N 1
ATOM 753 C CA . ILE A 1 94 ? -7.698 5.130 -10.867 1.00 82.06 94 ILE A CA 1
ATOM 754 C C . ILE A 1 94 ? -8.366 6.500 -10.896 1.00 82.06 94 ILE A C 1
ATOM 756 O O . ILE A 1 94 ? -8.244 7.248 -9.926 1.00 82.06 94 ILE A O 1
ATOM 760 N N . LYS A 1 95 ? -9.128 6.820 -11.950 1.00 80.19 95 LYS A N 1
ATOM 761 C CA . LYS A 1 95 ? -9.834 8.113 -12.042 1.00 80.19 95 LYS A CA 1
ATOM 762 C C . LYS A 1 95 ? -10.868 8.317 -10.936 1.00 80.19 95 LYS A C 1
ATOM 764 O O . LYS A 1 95 ? -11.113 9.449 -10.532 1.00 80.19 95 LYS A O 1
ATOM 769 N N . THR A 1 96 ? -11.452 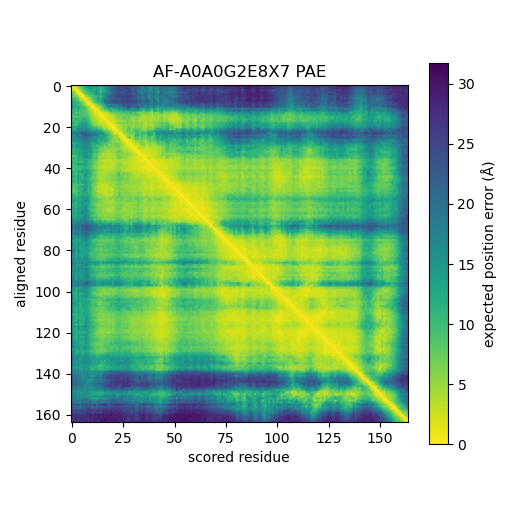7.231 -10.437 1.00 79.12 96 THR A N 1
ATOM 770 C CA . THR A 1 96 ? -12.448 7.252 -9.357 1.00 79.12 96 THR A CA 1
ATOM 771 C C . THR A 1 96 ? -11.816 7.287 -7.961 1.00 79.12 96 THR A C 1
ATOM 773 O O . THR A 1 96 ? -12.528 7.490 -6.982 1.00 79.12 96 THR A O 1
ATOM 776 N N . GLY A 1 97 ? -10.491 7.107 -7.848 1.00 72.06 97 GLY A N 1
ATOM 777 C CA . GLY A 1 97 ? -9.748 7.185 -6.587 1.00 72.06 97 GLY A CA 1
ATOM 778 C C . GLY A 1 97 ? -10.044 6.065 -5.581 1.00 72.06 97 GLY A C 1
ATOM 779 O O . GLY A 1 97 ? -9.621 6.164 -4.433 1.00 72.06 97 GLY A O 1
ATOM 780 N N . ASN A 1 98 ? -10.745 5.003 -5.987 1.00 74.94 98 ASN A N 1
ATOM 781 C CA . ASN A 1 98 ? -11.272 3.974 -5.084 1.00 74.94 98 ASN A CA 1
ATOM 782 C C . ASN A 1 98 ? -10.441 2.677 -5.081 1.00 74.94 98 ASN A C 1
ATOM 784 O O . ASN A 1 98 ? -10.977 1.579 -4.932 1.00 74.94 98 ASN A O 1
ATOM 788 N N . VAL A 1 99 ? -9.129 2.770 -5.309 1.00 85.81 99 VAL A N 1
ATOM 789 C CA . VAL A 1 99 ? -8.264 1.587 -5.352 1.00 85.81 99 VAL A CA 1
ATOM 790 C C . VAL A 1 99 ? -6.987 1.779 -4.551 1.00 85.81 99 VAL A C 1
ATOM 792 O O . VAL A 1 99 ? -6.304 2.802 -4.632 1.00 85.81 99 VAL A O 1
ATOM 795 N N . LEU A 1 100 ? -6.671 0.741 -3.784 1.00 89.69 100 LEU A N 1
ATOM 796 C CA . LEU A 1 100 ? -5.433 0.579 -3.048 1.00 89.69 100 LEU A CA 1
ATOM 797 C C . LEU A 1 100 ? -4.772 -0.709 -3.543 1.00 89.69 100 LEU A C 1
ATOM 799 O O . LEU A 1 100 ? -5.359 -1.785 -3.455 1.00 89.69 100 LEU A O 1
ATOM 803 N N . MET A 1 101 ? -3.565 -0.604 -4.092 1.00 90.69 101 MET A N 1
ATOM 804 C CA . MET A 1 101 ? -2.859 -1.736 -4.695 1.00 90.69 101 MET A CA 1
ATOM 805 C C . MET A 1 101 ? -1.369 -1.686 -4.364 1.00 90.69 101 MET A C 1
ATOM 807 O O . MET A 1 101 ? -0.758 -0.620 -4.304 1.00 90.69 101 MET A O 1
ATOM 811 N N . ILE A 1 102 ? -0.777 -2.860 -4.173 1.00 91.94 102 ILE A N 1
ATOM 812 C CA . ILE A 1 102 ? 0.658 -3.051 -3.978 1.00 91.94 102 ILE A CA 1
ATOM 813 C C . ILE A 1 102 ? 1.106 -4.274 -4.776 1.00 91.94 102 ILE A C 1
ATOM 815 O O . ILE A 1 102 ? 0.382 -5.268 -4.850 1.00 91.94 102 ILE A O 1
ATOM 819 N N . SER A 1 103 ? 2.276 -4.191 -5.402 1.00 92.62 103 SER A N 1
ATOM 820 C CA . SER A 1 103 ? 2.877 -5.323 -6.097 1.00 92.62 103 SER A CA 1
ATOM 821 C C . SER A 1 103 ? 3.489 -6.316 -5.114 1.00 92.62 103 SER A C 1
ATOM 823 O O . SER A 1 103 ? 3.885 -5.971 -4.001 1.00 92.62 103 SER A O 1
ATOM 825 N N . GLU A 1 104 ? 3.648 -7.556 -5.556 1.00 90.06 104 GLU A N 1
ATOM 826 C CA . GLU A 1 104 ? 4.477 -8.526 -4.846 1.00 90.06 104 GLU A CA 1
ATOM 827 C C . GLU A 1 104 ? 5.961 -8.112 -4.899 1.00 90.06 104 GLU A C 1
ATOM 829 O O . GLU A 1 104 ? 6.407 -7.506 -5.876 1.00 90.06 104 GLU A O 1
ATOM 834 N N . GLY A 1 105 ? 6.722 -8.419 -3.845 1.00 86.25 105 GLY A N 1
ATOM 835 C CA . GLY A 1 105 ? 8.164 -8.160 -3.764 1.00 86.25 105 GLY A CA 1
ATOM 836 C C . GLY A 1 105 ? 8.606 -7.520 -2.448 1.00 86.25 105 GLY A C 1
ATOM 837 O O . GLY A 1 105 ? 7.806 -6.997 -1.670 1.00 86.25 105 GLY A O 1
ATOM 838 N N . ARG A 1 106 ? 9.912 -7.568 -2.168 1.00 80.75 106 ARG A N 1
ATOM 839 C CA . ARG A 1 106 ? 10.511 -6.969 -0.969 1.00 80.75 106 ARG A CA 1
ATOM 840 C C . ARG A 1 106 ? 10.968 -5.550 -1.270 1.00 80.75 106 ARG A C 1
ATOM 842 O O . ARG A 1 106 ? 11.872 -5.335 -2.082 1.00 80.75 106 ARG A O 1
ATOM 849 N N . ARG A 1 107 ? 10.399 -4.582 -0.549 1.00 78.56 107 ARG A N 1
ATOM 850 C CA . ARG A 1 107 ? 10.820 -3.175 -0.623 1.00 78.56 107 ARG A CA 1
ATOM 851 C C . ARG A 1 107 ? 12.321 -3.036 -0.357 1.00 78.56 107 ARG A C 1
ATOM 853 O O . ARG A 1 107 ? 12.873 -3.695 0.524 1.00 78.56 107 ARG A O 1
ATOM 860 N N . GLY A 1 108 ? 12.981 -2.195 -1.149 1.00 75.56 108 GLY A N 1
ATOM 861 C CA . GLY A 1 108 ? 14.431 -1.970 -1.096 1.00 75.56 108 GLY A CA 1
ATOM 862 C C . GLY A 1 108 ? 15.299 -3.051 -1.759 1.00 75.56 108 GLY A C 1
ATOM 863 O O . GLY A 1 108 ? 16.504 -2.844 -1.900 1.00 75.56 108 GLY A O 1
ATOM 864 N N . ILE A 1 109 ? 14.723 -4.177 -2.201 1.00 80.38 109 ILE A N 1
ATOM 865 C CA . ILE A 1 109 ? 15.459 -5.282 -2.842 1.00 80.38 109 ILE A CA 1
ATOM 866 C C . ILE A 1 109 ? 14.919 -5.562 -4.242 1.00 80.38 109 ILE A C 1
ATOM 868 O O . ILE A 1 109 ? 15.687 -5.564 -5.208 1.00 80.38 109 ILE A O 1
ATOM 872 N N . ASP A 1 110 ? 13.616 -5.774 -4.356 1.00 86.56 110 ASP A N 1
ATOM 873 C CA . ASP A 1 110 ? 12.942 -6.091 -5.610 1.00 86.56 110 ASP A CA 1
ATOM 874 C C . ASP A 1 110 ? 12.400 -4.796 -6.250 1.00 86.56 110 ASP A C 1
ATOM 876 O O . ASP A 1 110 ? 12.320 -3.754 -5.591 1.00 86.56 110 ASP A O 1
ATOM 880 N N . ASN A 1 111 ? 12.083 -4.830 -7.546 1.00 89.50 111 ASN A N 1
ATOM 881 C CA . ASN A 1 111 ? 11.354 -3.735 -8.189 1.00 89.50 111 ASN A CA 1
ATOM 882 C C . ASN A 1 111 ? 9.887 -3.860 -7.796 1.00 89.50 111 ASN A C 1
ATOM 884 O O . ASN A 1 111 ? 9.269 -4.886 -8.074 1.00 89.50 111 ASN A O 1
ATOM 888 N N . VAL A 1 112 ? 9.341 -2.839 -7.148 1.00 91.69 112 VAL A N 1
ATOM 889 C CA . VAL A 1 112 ? 7.970 -2.876 -6.633 1.00 91.69 112 VAL A CA 1
ATOM 890 C C . VAL A 1 112 ? 7.212 -1.619 -7.021 1.00 91.69 112 VAL A C 1
ATOM 892 O O . VAL A 1 112 ? 7.806 -0.576 -7.298 1.00 91.69 112 VAL A O 1
ATOM 895 N N . PHE A 1 113 ? 5.888 -1.711 -7.028 1.00 91.31 113 PHE A N 1
ATOM 896 C CA . PHE A 1 113 ? 5.017 -0.566 -7.223 1.00 91.31 113 PHE A CA 1
ATOM 897 C C . PHE A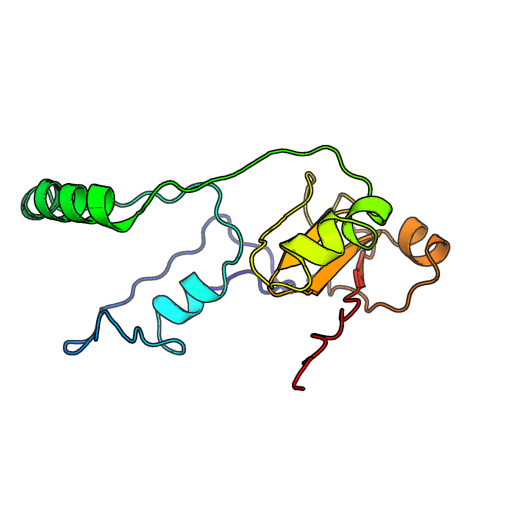 1 113 ? 3.854 -0.566 -6.239 1.00 91.31 113 PHE A C 1
ATOM 899 O O . PHE A 1 113 ? 3.452 -1.597 -5.701 1.00 91.31 113 PHE A O 1
ATOM 906 N N . SER A 1 114 ? 3.298 0.616 -6.014 1.00 91.12 114 SER A N 1
ATOM 907 C CA . SER A 1 114 ? 2.096 0.801 -5.210 1.00 91.12 114 SER A CA 1
ATOM 908 C C . SER A 1 114 ? 1.217 1.873 -5.825 1.00 91.12 114 SER A C 1
ATOM 910 O O . SER A 1 114 ? 1.735 2.874 -6.310 1.00 91.12 114 SER A O 1
ATOM 912 N N . LEU A 1 115 ? -0.093 1.702 -5.745 1.00 89.56 115 LEU A N 1
ATOM 913 C CA . LEU A 1 115 ? -1.087 2.670 -6.177 1.00 89.56 115 LEU A CA 1
ATOM 914 C C . LEU A 1 115 ? -1.967 3.023 -4.979 1.00 89.56 115 LEU A C 1
ATOM 916 O O . LEU A 1 115 ? -2.573 2.146 -4.361 1.00 89.56 115 LEU A O 1
ATOM 920 N N . ARG A 1 116 ? -1.997 4.309 -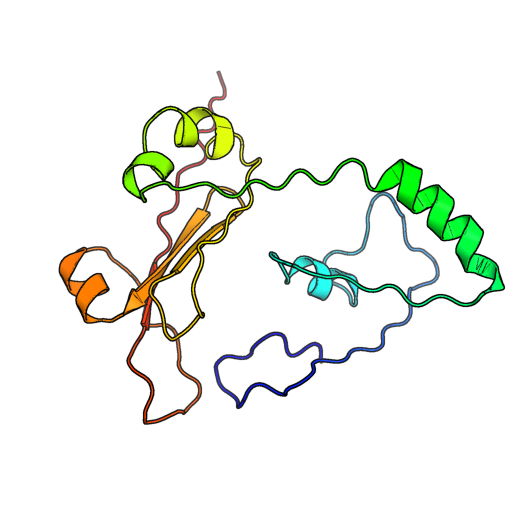4.638 1.00 87.38 116 ARG A N 1
ATOM 921 C CA . ARG A 1 116 ? -2.779 4.857 -3.528 1.00 87.38 116 ARG A CA 1
ATOM 922 C C . ARG A 1 116 ? -3.236 6.257 -3.900 1.00 87.38 116 ARG A C 1
ATOM 924 O O . ARG A 1 116 ? -2.417 7.040 -4.365 1.00 87.38 116 ARG A O 1
ATOM 931 N N . GLU A 1 117 ? -4.506 6.572 -3.648 1.00 83.25 117 GLU A N 1
ATOM 932 C CA . GLU A 1 117 ? -5.057 7.926 -3.848 1.00 83.25 117 GLU A CA 1
ATOM 933 C C . GLU A 1 117 ? -4.794 8.448 -5.275 1.00 83.25 117 GLU A C 1
ATOM 935 O O . GLU A 1 117 ? -4.387 9.584 -5.479 1.00 83.25 117 GLU A O 1
ATOM 940 N N . GLY A 1 118 ? -4.954 7.576 -6.279 1.00 82.12 118 GLY A N 1
ATOM 941 C CA . GLY A 1 118 ? -4.702 7.916 -7.684 1.00 82.12 118 GLY A CA 1
ATOM 942 C C . GLY A 1 118 ? -3.224 8.089 -8.045 1.00 82.12 118 GLY A C 1
ATOM 943 O O . GLY A 1 118 ? -2.909 8.418 -9.182 1.00 82.12 118 GLY A O 1
ATOM 944 N N . VAL A 1 119 ? -2.301 7.843 -7.117 1.00 84.50 119 VAL A N 1
ATOM 945 C CA . VAL A 1 119 ? -0.868 7.989 -7.341 1.00 84.50 119 VAL A CA 1
ATOM 946 C C . VAL A 1 119 ? -0.198 6.624 -7.452 1.00 84.50 119 VAL A C 1
ATOM 948 O O . VAL A 1 119 ? -0.149 5.864 -6.483 1.00 84.50 119 VAL A O 1
ATOM 951 N N . LEU A 1 120 ? 0.386 6.343 -8.617 1.00 87.69 120 LEU A N 1
ATOM 952 C CA . LEU A 1 120 ? 1.277 5.203 -8.812 1.00 87.69 120 LEU A CA 1
ATOM 953 C C . LEU A 1 120 ? 2.697 5.591 -8.402 1.00 87.69 120 LEU A C 1
ATOM 955 O O . LEU A 1 120 ? 3.258 6.559 -8.903 1.00 87.69 120 LEU A O 1
ATOM 959 N N . ARG A 1 121 ? 3.294 4.816 -7.503 1.00 88.50 121 ARG A N 1
ATOM 960 C CA . ARG A 1 121 ? 4.689 4.933 -7.083 1.00 88.50 121 ARG A CA 1
ATOM 961 C C . ARG A 1 121 ? 5.456 3.713 -7.563 1.00 88.50 121 ARG A C 1
ATOM 963 O O . ARG A 1 121 ? 5.021 2.593 -7.309 1.00 88.50 121 ARG A O 1
ATOM 970 N N . LEU A 1 122 ? 6.602 3.933 -8.201 1.00 89.69 122 LEU A N 1
ATOM 971 C CA . LEU A 1 122 ? 7.543 2.876 -8.581 1.00 89.69 122 LEU A CA 1
ATOM 972 C C . LEU A 1 122 ? 8.797 2.973 -7.713 1.00 89.69 122 LEU A C 1
ATOM 974 O O . LEU A 1 122 ? 9.341 4.064 -7.543 1.00 89.69 122 LEU A O 1
ATOM 978 N N . GLU A 1 123 ? 9.265 1.842 -7.193 1.00 89.81 123 GLU A N 1
ATOM 979 C CA . GLU A 1 123 ? 10.569 1.702 -6.543 1.00 89.81 123 GLU A CA 1
ATOM 980 C C . GLU A 1 123 ? 11.421 0.759 -7.386 1.00 89.81 123 GLU A C 1
ATOM 982 O O . GLU A 1 123 ? 11.207 -0.455 -7.400 1.00 89.81 123 GLU A O 1
ATOM 987 N N . LEU A 1 124 ? 12.372 1.333 -8.119 1.00 88.50 124 LEU A N 1
ATOM 988 C CA . LEU A 1 124 ? 13.165 0.619 -9.114 1.00 88.50 124 LEU A CA 1
ATOM 989 C C . LEU A 1 124 ? 14.634 0.568 -8.709 1.00 88.50 124 LEU A C 1
ATOM 9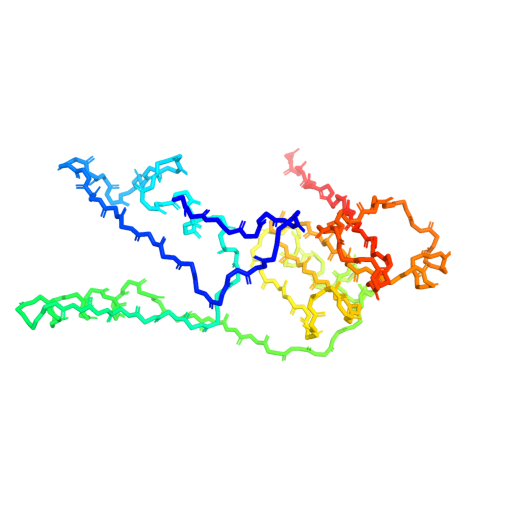91 O O . LEU A 1 124 ? 15.161 1.488 -8.078 1.00 88.50 124 LEU A O 1
ATOM 995 N N . ASP A 1 125 ? 15.316 -0.505 -9.094 1.00 89.38 125 ASP A N 1
ATOM 996 C CA . ASP A 1 125 ? 16.770 -0.515 -9.131 1.00 89.38 125 ASP A CA 1
ATOM 997 C C . ASP A 1 125 ? 17.310 0.448 -10.201 1.00 89.38 125 ASP A C 1
ATOM 999 O O . ASP A 1 125 ? 16.605 0.891 -11.112 1.00 89.38 125 ASP A O 1
ATOM 1003 N N . ARG A 1 126 ? 18.595 0.783 -10.079 1.00 85.62 126 ARG A N 1
ATOM 1004 C CA . ARG A 1 126 ? 19.259 1.723 -10.985 1.00 85.62 126 ARG A CA 1
ATOM 1005 C C . ARG A 1 126 ? 19.181 1.310 -12.458 1.00 85.62 126 ARG A C 1
ATOM 1007 O O . ARG A 1 126 ? 18.876 2.141 -13.303 1.00 85.62 126 ARG A O 1
ATOM 1014 N N . ALA A 1 127 ? 19.429 0.036 -12.762 1.00 88.69 127 ALA A N 1
ATOM 1015 C CA . ALA A 1 127 ? 19.474 -0.446 -14.141 1.00 88.69 127 ALA A CA 1
ATOM 1016 C C . ALA A 1 127 ? 18.100 -0.376 -14.825 1.00 88.69 127 ALA A C 1
ATOM 1018 O O . ALA A 1 127 ? 18.012 -0.064 -16.010 1.00 88.69 127 ALA A O 1
ATOM 1019 N N . THR A 1 128 ? 17.027 -0.667 -14.090 1.00 88.94 128 THR A N 1
ATOM 1020 C CA . THR A 1 128 ? 15.653 -0.567 -14.591 1.00 88.94 128 THR A CA 1
ATOM 1021 C C . THR A 1 128 ? 15.245 0.894 -14.716 1.00 88.94 128 THR A C 1
ATOM 1023 O O . THR A 1 128 ? 14.701 1.276 -15.744 1.00 88.94 128 THR A O 1
ATOM 1026 N N . TYR A 1 129 ? 15.568 1.728 -13.724 1.00 87.12 129 TYR A N 1
ATOM 1027 C CA . TYR A 1 129 ? 15.304 3.166 -13.763 1.00 87.12 129 TYR A CA 1
ATOM 1028 C C . TYR A 1 129 ? 15.925 3.842 -14.997 1.00 87.12 129 TYR A C 1
ATOM 1030 O O . TYR A 1 129 ? 15.220 4.517 -15.747 1.00 87.12 129 TYR A O 1
ATOM 1038 N N . GLU A 1 130 ? 17.213 3.593 -15.257 1.00 88.25 130 GLU A N 1
ATOM 1039 C CA . GLU A 1 130 ? 17.932 4.147 -16.413 1.00 88.25 130 GLU A CA 1
ATOM 1040 C C . GLU A 1 130 ? 17.322 3.687 -17.749 1.00 88.25 130 GLU A C 1
ATOM 1042 O O . GLU A 1 130 ? 17.237 4.473 -18.689 1.00 88.25 130 GLU A O 1
ATOM 1047 N N . LYS A 1 131 ? 16.835 2.440 -17.830 1.00 90.06 131 LYS A N 1
ATOM 1048 C CA . LYS A 1 131 ? 16.156 1.910 -19.027 1.00 90.06 131 LYS A CA 1
ATOM 1049 C C . LYS A 1 131 ? 14.758 2.480 -19.234 1.00 90.06 131 LYS A C 1
ATOM 1051 O O . LYS A 1 131 ? 14.350 2.658 -20.376 1.00 90.06 131 LYS A O 1
ATOM 1056 N N . CYS A 1 132 ? 14.020 2.730 -18.154 1.00 85.88 132 CYS A N 1
ATOM 1057 C CA . CYS A 1 132 ? 12.681 3.308 -18.231 1.00 85.88 132 CYS A CA 1
ATOM 1058 C C . CYS A 1 132 ? 12.718 4.754 -18.744 1.00 85.88 132 CYS A C 1
ATOM 1060 O O . CYS A 1 132 ? 11.735 5.209 -19.321 1.00 85.88 132 CYS A O 1
ATOM 1062 N N . GLY A 1 133 ? 13.826 5.477 -18.534 1.00 82.81 133 GLY A N 1
ATOM 1063 C CA . GLY A 1 133 ? 13.985 6.857 -19.005 1.00 82.81 133 GLY A CA 1
ATOM 1064 C C . GLY A 1 133 ? 13.027 7.848 -18.335 1.00 82.81 133 GLY A C 1
ATOM 1065 O O . GLY A 1 133 ? 12.736 8.902 -18.894 1.00 82.81 133 GLY A O 1
ATOM 1066 N N . LEU A 1 134 ? 12.508 7.502 -17.156 1.00 81.81 134 LEU A N 1
ATOM 1067 C CA . LEU A 1 134 ? 11.554 8.320 -16.414 1.00 81.81 134 LEU A CA 1
ATOM 1068 C C . LEU A 1 134 ? 12.271 9.173 -15.362 1.00 81.81 134 LEU A C 1
ATOM 1070 O O . LEU A 1 134 ? 13.332 8.801 -14.869 1.00 81.81 134 LEU A O 1
ATOM 1074 N N . VAL A 1 135 ? 11.679 10.311 -14.992 1.00 84.00 135 VAL A N 1
ATOM 1075 C CA . VAL A 1 135 ? 12.258 11.231 -14.000 1.00 84.00 135 VAL A CA 1
ATOM 1076 C C . VAL A 1 135 ? 11.833 10.820 -12.591 1.00 84.00 135 VAL A C 1
ATOM 1078 O O . VAL A 1 135 ? 10.652 10.867 -12.257 1.00 84.00 135 VAL A O 1
ATOM 1081 N N . GLY A 1 136 ? 12.795 10.447 -11.750 1.00 81.31 136 GLY A N 1
ATOM 1082 C CA . GLY A 1 136 ? 12.581 10.082 -10.350 1.00 81.31 136 GLY A CA 1
ATOM 1083 C C . GLY A 1 136 ? 13.695 10.585 -9.434 1.00 81.31 136 GLY A C 1
ATOM 1084 O O . GLY A 1 136 ? 14.711 11.110 -9.885 1.00 81.31 136 GLY A O 1
ATOM 1085 N N . ASN A 1 137 ? 13.496 10.413 -8.128 1.00 81.44 137 ASN A N 1
ATOM 1086 C CA . ASN A 1 137 ? 14.453 10.813 -7.098 1.00 81.44 137 ASN A CA 1
ATOM 1087 C C . ASN A 1 137 ? 15.089 9.577 -6.446 1.00 81.44 137 ASN A C 1
ATOM 1089 O O . ASN A 1 137 ? 14.409 8.561 -6.269 1.00 81.44 137 ASN A O 1
ATOM 1093 N N . PRO A 1 138 ? 16.371 9.636 -6.051 1.00 77.88 138 PRO A N 1
ATOM 1094 C CA . PRO A 1 138 ? 16.980 8.568 -5.272 1.00 77.88 138 PRO A CA 1
ATOM 1095 C C . PRO A 1 138 ? 16.284 8.447 -3.909 1.00 77.88 138 PRO A C 1
ATOM 1097 O O . PRO A 1 138 ? 16.024 9.446 -3.238 1.00 77.88 138 PRO A O 1
ATOM 1100 N N . ILE A 1 139 ? 15.990 7.214 -3.497 1.00 75.31 139 ILE A N 1
ATOM 1101 C CA . ILE A 1 139 ? 15.438 6.906 -2.173 1.00 75.31 139 ILE A CA 1
ATOM 1102 C C . ILE A 1 139 ? 16.612 6.860 -1.180 1.00 75.31 139 ILE A C 1
ATOM 1104 O O . ILE A 1 139 ? 17.546 6.083 -1.412 1.00 75.31 139 ILE A O 1
ATOM 1108 N N . PRO A 1 140 ? 16.620 7.686 -0.116 1.00 62.59 140 PRO A N 1
ATOM 1109 C CA . PRO A 1 140 ? 17.712 7.720 0.849 1.00 62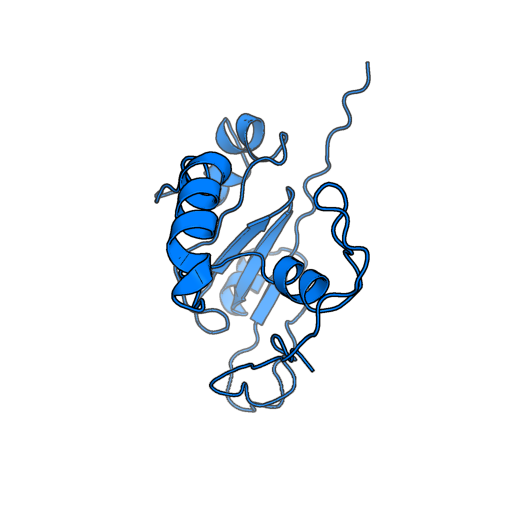.59 140 PRO A CA 1
ATOM 1110 C C . PRO A 1 140 ? 17.889 6.375 1.559 1.00 62.59 140 PRO A C 1
ATOM 1112 O O . PRO A 1 140 ? 17.008 5.894 2.260 1.00 62.59 140 PRO A O 1
ATOM 1115 N N . HIS A 1 141 ? 19.073 5.779 1.441 1.00 61.00 141 HIS A N 1
ATOM 1116 C CA . HIS A 1 141 ? 19.428 4.573 2.193 1.00 61.00 141 HIS A CA 1
ATOM 1117 C C . HIS A 1 141 ? 20.146 4.988 3.469 1.00 61.00 141 HIS A C 1
ATOM 1119 O O . HIS A 1 141 ? 21.214 5.592 3.399 1.00 61.00 141 HIS A O 1
ATOM 1125 N N . GLY A 1 142 ? 19.601 4.667 4.638 1.00 53.09 142 GLY A N 1
ATOM 1126 C CA . GLY A 1 142 ? 20.146 5.065 5.937 1.00 53.09 142 GLY A CA 1
ATOM 1127 C C . GLY A 1 142 ? 21.477 4.466 6.318 1.00 53.09 142 GLY A C 1
ATOM 1128 O O . GLY A 1 142 ? 21.558 3.570 7.156 1.00 53.09 142 GLY A O 1
ATOM 1129 N N . GLY A 1 143 ? 22.536 4.960 5.687 1.00 47.06 143 GLY A N 1
ATOM 1130 C CA . GLY A 1 143 ? 23.925 4.681 6.028 1.00 47.06 143 GLY A CA 1
ATOM 1131 C C . GLY A 1 143 ? 24.407 3.261 5.716 1.00 47.06 143 GLY A C 1
ATOM 1132 O O . GLY A 1 143 ? 25.564 2.943 5.990 1.00 47.06 143 GLY A O 1
ATOM 1133 N N . ARG A 1 144 ? 23.583 2.381 5.128 1.00 54.28 144 ARG A N 1
ATOM 1134 C CA . ARG A 1 144 ? 24.000 1.012 4.778 1.00 54.28 144 ARG A CA 1
ATOM 1135 C C . ARG A 1 144 ? 24.82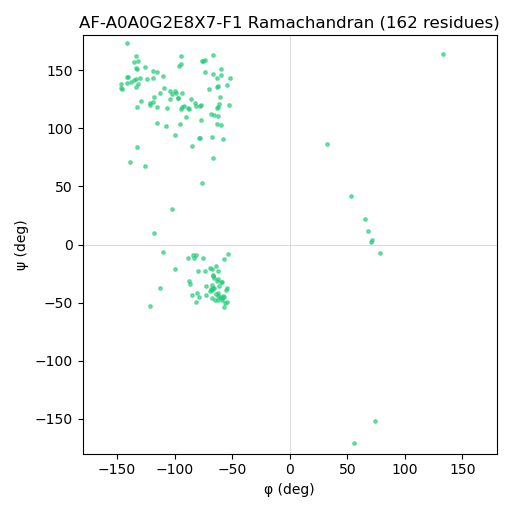1 1.000 3.487 1.00 54.28 144 ARG A C 1
ATOM 1137 O O . ARG A 1 144 ? 24.283 0.822 2.398 1.00 54.28 144 ARG A O 1
ATOM 1144 N N . LYS A 1 145 ? 26.145 1.099 3.652 1.00 48.81 145 LYS A N 1
ATOM 1145 C CA . LYS A 1 145 ? 27.204 1.171 2.620 1.00 48.81 145 LYS A CA 1
ATOM 1146 C C . LYS A 1 145 ? 27.214 0.047 1.556 1.00 48.81 145 LYS A C 1
ATOM 1148 O O . LYS A 1 145 ? 27.965 0.145 0.595 1.00 48.81 145 LYS A O 1
ATOM 1153 N N . HIS A 1 146 ? 26.402 -1.005 1.699 1.00 54.12 146 HIS A N 1
ATOM 1154 C CA . HIS A 1 146 ? 26.381 -2.169 0.795 1.00 54.12 146 HIS A CA 1
ATOM 1155 C C . HIS A 1 146 ? 25.048 -2.398 0.062 1.00 54.12 146 HIS A C 1
ATOM 1157 O O . HIS A 1 146 ? 24.875 -3.437 -0.574 1.00 54.12 146 HIS A O 1
ATOM 1163 N N . THR A 1 147 ? 24.100 -1.458 0.127 1.00 55.41 147 THR A N 1
ATOM 1164 C CA . THR A 1 147 ? 22.785 -1.619 -0.522 1.00 55.41 147 THR A CA 1
ATOM 1165 C C . THR A 1 147 ? 22.756 -0.867 -1.850 1.00 55.41 147 THR A C 1
ATOM 1167 O O . THR A 1 147 ? 23.183 0.282 -1.917 1.00 55.41 147 THR A O 1
ATOM 1170 N N . LYS A 1 148 ? 22.281 -1.521 -2.919 1.00 61.6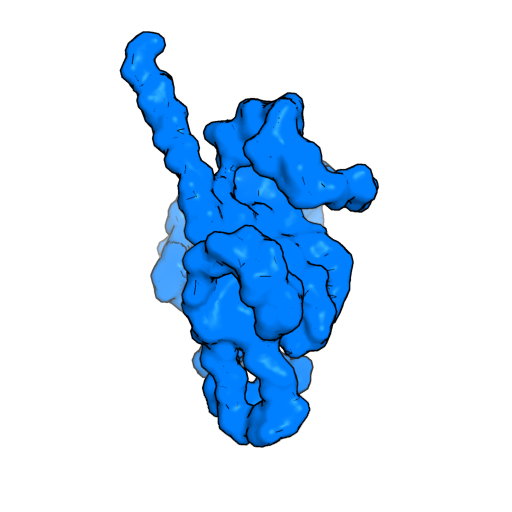2 148 LYS A N 1
ATOM 1171 C CA . LYS A 1 148 ? 22.174 -0.919 -4.258 1.00 61.62 148 LYS A CA 1
ATOM 1172 C C . LYS A 1 148 ? 21.206 0.270 -4.236 1.00 61.62 148 LYS A C 1
ATOM 1174 O O . LYS A 1 148 ? 20.120 0.142 -3.674 1.00 61.62 148 LYS A O 1
ATOM 1179 N N . GLU A 1 149 ? 21.584 1.369 -4.891 1.00 66.62 149 GLU A N 1
ATOM 1180 C CA . GLU A 1 149 ? 20.749 2.567 -5.065 1.00 66.62 149 GLU A CA 1
ATOM 1181 C C . GLU A 1 149 ? 19.365 2.215 -5.637 1.00 66.62 149 GLU A C 1
ATOM 1183 O O . GLU A 1 149 ? 19.225 1.315 -6.474 1.00 66.62 149 GLU A O 1
ATOM 1188 N N . ARG A 1 150 ? 18.340 2.930 -5.162 1.00 73.81 150 ARG A N 1
ATOM 1189 C CA . ARG A 1 150 ? 16.930 2.747 -5.528 1.00 73.81 150 ARG A CA 1
ATOM 1190 C C . ARG A 1 150 ? 16.344 4.091 -5.906 1.00 73.81 150 ARG A C 1
ATOM 1192 O O . ARG A 1 150 ? 16.674 5.089 -5.269 1.00 73.81 150 ARG A O 1
ATOM 1199 N N . PHE A 1 151 ? 15.463 4.096 -6.894 1.00 71.31 151 PHE A N 1
ATOM 1200 C CA . PHE A 1 151 ? 14.825 5.302 -7.400 1.00 71.31 151 PHE A CA 1
ATOM 1201 C C . PHE A 1 151 ? 13.320 5.215 -7.186 1.00 71.31 151 PHE A C 1
ATOM 1203 O O . PHE A 1 151 ? 12.684 4.226 -7.552 1.00 71.31 151 PHE A O 1
ATOM 1210 N N . GLY A 1 152 ? 12.781 6.250 -6.548 1.00 68.75 152 GLY A N 1
ATOM 1211 C CA . GLY A 1 152 ? 11.364 6.454 -6.320 1.00 68.75 152 GLY A CA 1
ATOM 1212 C C . GLY A 1 152 ? 10.824 7.392 -7.384 1.00 68.75 152 GLY A C 1
ATOM 1213 O O . GLY A 1 152 ? 11.341 8.495 -7.570 1.00 68.75 152 GLY A O 1
ATOM 1214 N N . MET A 1 153 ? 9.778 6.963 -8.072 1.00 74.56 153 MET A N 1
ATOM 1215 C CA . MET A 1 153 ? 9.084 7.786 -9.052 1.00 74.56 153 MET A CA 1
ATOM 1216 C C . MET A 1 153 ? 7.611 7.884 -8.695 1.00 74.56 153 MET A C 1
ATOM 1218 O O . MET A 1 153 ? 7.017 6.901 -8.255 1.00 74.56 153 MET A O 1
ATOM 1222 N N . GLN A 1 154 ? 7.035 9.061 -8.919 1.00 69.00 154 GLN A N 1
ATOM 1223 C CA . GLN A 1 154 ? 5.631 9.345 -8.674 1.00 69.00 154 GLN A CA 1
ATOM 1224 C C . GLN A 1 154 ? 5.028 10.060 -9.893 1.00 69.00 154 GLN A C 1
ATOM 1226 O O . GLN A 1 154 ? 4.997 11.290 -9.925 1.00 69.00 154 GLN A O 1
ATOM 1231 N N . PRO A 1 155 ? 4.588 9.331 -10.932 1.00 60.25 155 PRO A N 1
ATOM 1232 C CA . PRO A 1 155 ? 3.739 9.901 -11.963 1.00 60.25 155 PRO A CA 1
ATOM 1233 C C . PRO A 1 155 ? 2.433 10.349 -11.303 1.00 60.25 155 PRO A C 1
ATOM 1235 O O . PRO A 1 155 ? 1.640 9.539 -10.822 1.00 60.25 155 PRO A O 1
ATOM 1238 N N . LEU A 1 156 ? 2.240 11.663 -11.230 1.00 54.50 156 LEU A N 1
ATOM 1239 C CA . LEU A 1 156 ? 0.956 12.244 -10.871 1.00 54.50 156 LEU A CA 1
ATOM 1240 C C . LEU A 1 156 ? -0.008 11.950 -12.017 1.00 54.50 156 LEU A C 1
ATOM 1242 O O . LEU A 1 156 ? 0.152 12.494 -13.110 1.00 54.50 156 LEU A O 1
ATOM 1246 N N . PHE A 1 157 ? -1.007 11.107 -11.775 1.00 56.06 157 PHE A N 1
ATOM 1247 C CA . PHE A 1 157 ? -2.170 11.084 -12.646 1.00 56.06 157 PHE A CA 1
ATOM 1248 C C . PHE A 1 157 ? -3.035 12.285 -12.263 1.00 56.06 157 PHE A C 1
ATOM 1250 O O . PHE A 1 157 ? -3.432 12.394 -11.101 1.00 56.06 157 PHE A O 1
ATOM 1257 N N . PRO A 1 158 ? -3.284 13.235 -13.179 1.00 46.38 158 PRO A N 1
ATOM 1258 C CA . PRO A 1 158 ? -4.160 14.347 -12.868 1.00 46.38 158 PRO A CA 1
ATOM 1259 C C . PRO A 1 158 ? -5.541 13.785 -12.526 1.00 46.38 158 PRO A C 1
ATOM 1261 O O . PRO A 1 158 ? -6.127 13.044 -13.317 1.00 46.38 158 PRO A O 1
ATOM 1264 N N . HIS A 1 159 ? -6.082 14.159 -11.364 1.00 46.56 159 HIS A N 1
ATOM 1265 C CA . HIS A 1 159 ? -7.522 14.107 -11.165 1.00 46.56 159 HIS A CA 1
ATOM 1266 C C . HIS A 1 159 ? -8.124 15.024 -12.227 1.00 46.56 159 HIS A C 1
ATOM 1268 O O . HIS A 1 159 ? -8.048 16.248 -12.118 1.00 46.56 159 HIS A O 1
ATOM 1274 N N . THR A 1 160 ? -8.670 14.454 -13.299 1.00 41.91 160 THR A N 1
ATOM 1275 C CA . THR A 1 160 ? -9.497 15.225 -14.219 1.00 41.91 160 THR A CA 1
ATOM 1276 C C . THR A 1 160 ? -10.760 15.596 -13.459 1.00 41.91 160 THR A C 1
ATOM 1278 O O . THR A 1 160 ? -11.712 14.819 -13.411 1.00 41.91 160 THR A O 1
ATOM 1281 N N . SER A 1 161 ? -10.738 16.772 -12.831 1.00 36.88 161 SER A N 1
ATOM 1282 C CA . SER A 1 161 ? -11.933 17.513 -12.455 1.00 36.88 161 SER A CA 1
ATOM 1283 C C . SER A 1 161 ? -12.722 17.756 -13.736 1.00 36.88 161 SER A C 1
ATOM 1285 O O . SER A 1 161 ? -12.477 18.722 -14.450 1.00 36.88 161 SER A O 1
ATOM 1287 N N . THR A 1 162 ? -13.627 16.841 -14.063 1.00 35.94 162 THR A N 1
ATOM 1288 C CA . THR A 1 162 ? -14.724 17.122 -14.985 1.00 35.94 162 THR A CA 1
ATOM 1289 C C . THR A 1 162 ? -15.817 17.754 -14.137 1.00 35.94 162 THR A C 1
ATOM 1291 O O . THR A 1 162 ? -16.665 17.080 -13.564 1.00 35.94 162 THR A O 1
ATOM 1294 N N . ALA A 1 163 ? -15.688 19.067 -13.965 1.00 35.53 163 ALA A N 1
ATOM 1295 C CA . ALA A 1 163 ? -16.825 19.936 -13.740 1.00 35.53 163 ALA A CA 1
ATOM 1296 C C . ALA A 1 163 ? -17.183 20.483 -15.123 1.00 35.53 163 ALA A C 1
ATOM 1298 O O . ALA A 1 163 ? -16.393 21.242 -15.679 1.00 35.53 163 ALA A O 1
ATOM 1299 N N . ASP A 1 164 ? -18.252 19.937 -15.700 1.00 32.03 164 ASP A N 1
ATOM 1300 C CA . ASP A 1 164 ? -19.292 20.618 -16.487 1.00 32.03 164 ASP A CA 1
ATOM 1301 C C . ASP A 1 164 ? -20.347 19.588 -16.927 1.00 32.03 164 ASP A C 1
ATOM 1303 O O . ASP A 1 164 ? -19.963 18.538 -17.496 1.00 32.03 164 ASP A O 1
#

Foldseek 3Di:
DQCPDPLQDPDDPDGDDDDDDDPDADPVDGDCPDPPNVVVVVDQDDPDDDDDDDPVCVVVVVVVCVVPVPDDDDDDDDDDPCRCCDDDNCVPDLLVQNDWDWDDDDPLPDWIWIAHSSKIKTKDFPVVCVVVVDDFDWDDRNPPPPGGIITIDIDRDDNPPPDD

pLDDT: mean 76.46, std 15.2, range [32.03, 95.94]

Mean predicted aligned error: 10.88 Å

Radius of gyration: 19.65 Å; Cα contacts (8 Å, |Δi|>4): 159; chains: 1; bounding box: 49×32×50 Å

InterPro domains:
  IPR013893 Ribonuclease P protein subunit Rpp40 [PF08584] (83-151)
  IPR013893 Ribonuclease P protein subunit Rpp40 [PTHR15396] (1-151)

Secondary structure (DSSP, 8-state):
------TTSPPPS------PPPS---TTS--SSSTTHHHHHH----S-------HHHHHHHHHHHHHHS-----------HHHHHSHHHIIIIITTT---EE-SS-TTTS-EEEEETTEEEEEEEHHHHHHHT---EEPPP-S-TTSPPEEEE--B--------